Protein AF-A0A662XPX9-F1 (afdb_monomer_lite)

Sequence (113 aa):
MDSTESWVQDTFAPVVLTCSTPEVERIAQKNNLSLADLLNGFAMLDDADTPLRSVTHPIQLARFNFRFLAVSQFGTLGAAAATEQLNASVKRNPPRHDASASAVELDIPHVSS

Structure (mmCIF, N/CA/C/O backbone):
data_AF-A0A662XPX9-F1
#
_entry.id   AF-A0A662XPX9-F1
#
loop_
_atom_site.group_PDB
_atom_site.id
_atom_site.type_symbol
_atom_site.label_atom_id
_atom_site.label_alt_id
_atom_site.label_comp_id
_atom_site.label_asym_id
_atom_site.label_entity_id
_atom_site.label_seq_id
_atom_site.pdbx_PDB_ins_code
_atom_site.Cartn_x
_atom_site.Cartn_y
_atom_site.Cartn_z
_atom_site.occupancy
_atom_site.B_iso_or_equiv
_atom_site.auth_seq_id
_atom_site.auth_comp_id
_atom_site.auth_asym_id
_atom_site.auth_atom_id
_atom_site.pdbx_PDB_model_num
ATOM 1 N N . MET A 1 1 ? 21.082 -8.763 -16.796 1.00 46.16 1 MET A N 1
ATOM 2 C CA . MET A 1 1 ? 21.312 -7.536 -15.993 1.00 46.16 1 MET A CA 1
ATOM 3 C C . MET A 1 1 ? 20.324 -7.555 -14.825 1.00 46.16 1 MET A C 1
ATOM 5 O O . MET A 1 1 ? 19.732 -6.543 -14.487 1.00 46.16 1 MET A O 1
ATOM 9 N N . ASP A 1 2 ? 20.152 -8.731 -14.205 1.00 54.38 2 ASP A N 1
ATOM 10 C CA . ASP A 1 2 ? 18.832 -9.150 -13.701 1.00 54.38 2 ASP A CA 1
ATOM 11 C C . ASP A 1 2 ? 18.736 -9.147 -12.172 1.00 54.38 2 ASP A C 1
ATOM 13 O O . ASP A 1 2 ? 17.645 -9.207 -11.613 1.00 54.38 2 ASP A O 1
ATOM 17 N N . SER A 1 3 ? 19.869 -9.050 -11.466 1.00 64.19 3 SER A N 1
ATOM 18 C CA . SER A 1 3 ? 19.869 -9.178 -10.006 1.00 64.19 3 SER A CA 1
ATOM 19 C C . SER A 1 3 ? 19.328 -7.939 -9.298 1.00 64.19 3 SER A C 1
ATOM 21 O O . SER A 1 3 ? 18.653 -8.076 -8.287 1.00 64.19 3 SER A O 1
ATOM 23 N N . THR A 1 4 ? 19.591 -6.734 -9.811 1.00 60.59 4 THR A N 1
ATOM 24 C CA . THR A 1 4 ? 19.134 -5.488 -9.178 1.00 60.59 4 THR A CA 1
ATOM 25 C C . THR A 1 4 ? 17.659 -5.220 -9.451 1.00 60.59 4 THR A C 1
ATOM 27 O O . THR A 1 4 ? 16.953 -4.808 -8.540 1.00 60.59 4 THR A O 1
ATOM 30 N N . GLU A 1 5 ? 17.176 -5.485 -10.667 1.00 60.38 5 GLU A N 1
ATOM 31 C CA . GLU A 1 5 ? 15.768 -5.276 -11.027 1.00 60.38 5 GLU A CA 1
ATOM 32 C C . GLU A 1 5 ? 14.853 -6.259 -10.281 1.00 60.38 5 GLU A C 1
ATOM 34 O O . GLU A 1 5 ? 13.901 -5.829 -9.629 1.00 60.38 5 GLU A O 1
ATOM 39 N N . SER A 1 6 ? 15.217 -7.550 -10.256 1.00 62.91 6 SER A N 1
ATOM 40 C CA . SER A 1 6 ? 14.527 -8.563 -9.442 1.00 62.91 6 SER A CA 1
ATOM 41 C C . SER A 1 6 ? 14.589 -8.211 -7.956 1.00 62.91 6 SER A C 1
ATOM 43 O O . SER A 1 6 ? 13.567 -8.215 -7.283 1.00 62.91 6 SER A O 1
ATOM 45 N N . TRP A 1 7 ? 15.758 -7.812 -7.437 1.00 64.62 7 TRP A N 1
ATOM 46 C CA . TRP A 1 7 ? 15.890 -7.432 -6.028 1.00 64.62 7 TRP A CA 1
ATOM 47 C C . TRP A 1 7 ? 15.023 -6.225 -5.652 1.00 64.62 7 TRP A C 1
ATOM 49 O O . TRP A 1 7 ? 14.427 -6.234 -4.578 1.00 64.62 7 TRP A O 1
ATOM 59 N N . VAL A 1 8 ? 14.926 -5.199 -6.507 1.00 62.72 8 VAL A N 1
ATOM 60 C CA . VAL A 1 8 ? 14.053 -4.038 -6.264 1.00 62.72 8 VAL A CA 1
ATOM 61 C C . VAL A 1 8 ? 12.588 -4.466 -6.248 1.00 62.72 8 VAL A C 1
ATOM 63 O O . VAL A 1 8 ? 11.871 -4.062 -5.340 1.00 62.72 8 VAL A O 1
ATOM 66 N N . GLN A 1 9 ? 12.157 -5.313 -7.184 1.00 62.53 9 GLN A N 1
ATOM 67 C CA . GLN A 1 9 ? 10.781 -5.820 -7.219 1.00 62.53 9 GLN A CA 1
ATOM 68 C C . GLN A 1 9 ? 10.440 -6.708 -6.010 1.00 62.53 9 GLN A C 1
ATOM 70 O O . GLN A 1 9 ? 9.325 -6.632 -5.495 1.00 62.53 9 GLN A O 1
ATOM 75 N N . ASP A 1 10 ? 11.399 -7.508 -5.536 1.00 57.75 10 ASP A N 1
ATOM 76 C CA . ASP A 1 10 ? 11.201 -8.450 -4.429 1.00 57.75 10 ASP A CA 1
ATOM 77 C C . ASP A 1 10 ? 11.355 -7.794 -3.045 1.00 57.75 10 ASP A C 1
ATOM 79 O O . ASP A 1 10 ? 10.688 -8.184 -2.085 1.00 57.75 10 ASP A O 1
ATOM 83 N N . THR A 1 11 ? 12.233 -6.793 -2.922 1.00 54.09 11 THR A N 1
ATOM 84 C CA . THR A 1 11 ? 12.623 -6.192 -1.630 1.00 54.09 11 THR A CA 1
ATOM 85 C C . THR A 1 11 ? 11.959 -4.841 -1.385 1.00 54.09 11 THR A C 1
ATOM 87 O O . THR A 1 11 ? 11.643 -4.503 -0.243 1.00 54.09 11 THR A O 1
ATOM 90 N N . PHE A 1 12 ? 11.726 -4.056 -2.437 1.00 60.12 12 PHE A N 1
ATOM 91 C CA . PHE A 1 12 ? 11.085 -2.749 -2.359 1.00 60.12 12 PHE A CA 1
ATOM 92 C C . PHE A 1 12 ? 9.664 -2.856 -2.916 1.00 60.12 12 PHE A C 1
ATOM 94 O O . PHE A 1 12 ? 9.430 -2.675 -4.104 1.00 60.12 12 PHE A O 1
ATOM 101 N N . ALA A 1 13 ? 8.695 -3.110 -2.036 1.00 63.53 13 ALA A N 1
ATOM 102 C CA . ALA A 1 13 ? 7.281 -2.915 -2.346 1.00 63.53 13 ALA A CA 1
ATOM 103 C C . ALA A 1 13 ? 6.852 -1.535 -1.820 1.00 63.53 13 ALA A C 1
ATOM 105 O O . ALA A 1 13 ? 6.520 -1.422 -0.635 1.00 63.53 13 ALA A O 1
ATOM 106 N N . PRO A 1 14 ? 6.897 -0.467 -2.641 1.00 70.06 14 PRO A N 1
ATOM 107 C CA . PRO A 1 14 ? 6.390 0.835 -2.246 1.00 70.06 14 PRO A CA 1
ATOM 108 C C . PRO A 1 14 ? 4.960 0.713 -1.724 1.00 70.06 14 PRO A C 1
ATOM 110 O O . PRO A 1 14 ? 4.103 0.072 -2.333 1.00 70.06 14 PRO A O 1
ATOM 113 N N . VAL A 1 15 ? 4.720 1.328 -0.571 1.00 76.62 15 VAL A N 1
ATOM 114 C CA . VAL A 1 15 ? 3.407 1.347 0.064 1.00 76.62 15 VAL A CA 1
ATOM 115 C C . VAL A 1 15 ? 2.721 2.658 -0.280 1.00 76.62 15 VAL A C 1
ATOM 117 O O . VAL A 1 15 ? 3.253 3.735 -0.011 1.00 76.62 15 VAL A O 1
ATOM 120 N N . VAL A 1 16 ? 1.517 2.559 -0.831 1.00 79.62 16 VAL A N 1
ATOM 121 C CA . VAL A 1 16 ? 0.633 3.695 -1.074 1.00 79.62 16 VAL A CA 1
ATOM 122 C C . VAL A 1 16 ? -0.448 3.691 -0.001 1.00 79.62 16 VAL A C 1
ATOM 124 O O . VAL A 1 16 ? -1.252 2.761 0.099 1.00 79.62 16 VAL A O 1
ATOM 127 N N . LEU A 1 17 ? -0.456 4.734 0.827 1.00 80.56 17 LEU A N 1
ATOM 128 C CA . LEU A 1 17 ? -1.492 4.922 1.836 1.00 80.56 17 LEU A CA 1
ATOM 129 C C . LEU A 1 17 ? -2.776 5.394 1.169 1.00 80.56 17 LEU A C 1
ATOM 131 O O . LEU A 1 17 ? -2.781 6.378 0.431 1.00 80.56 17 LEU A O 1
ATOM 135 N N . THR A 1 18 ? -3.866 4.696 1.462 1.00 80.31 18 THR A N 1
ATOM 136 C CA . THR A 1 18 ? -5.185 5.044 0.938 1.00 80.31 18 THR A CA 1
ATOM 137 C C . THR A 1 18 ? -6.018 5.721 2.013 1.00 80.31 18 THR A C 1
ATOM 139 O O . THR A 1 18 ? -6.182 5.207 3.122 1.00 80.31 18 THR A O 1
ATOM 142 N N . CYS A 1 19 ? -6.555 6.890 1.673 1.00 77.00 19 CYS A N 1
ATOM 143 C CA . CYS A 1 19 ? -7.603 7.536 2.447 1.00 77.00 19 CYS A CA 1
ATOM 144 C C . CYS A 1 19 ? -8.947 7.117 1.855 1.00 77.00 19 CYS A C 1
ATOM 146 O O . CYS A 1 19 ? -9.169 7.259 0.653 1.00 77.00 19 CYS A O 1
ATOM 148 N N . SER A 1 20 ? -9.839 6.613 2.700 1.00 83.06 20 SER A N 1
ATOM 149 C CA . SER A 1 20 ? -11.175 6.176 2.304 1.00 83.06 20 SER A CA 1
ATOM 150 C C . SER A 1 20 ? -12.236 6.925 3.099 1.00 83.06 20 SER A C 1
ATOM 152 O O . SER A 1 20 ? -11.967 7.443 4.185 1.00 83.06 20 SER A O 1
ATOM 154 N N . THR A 1 21 ? -13.451 6.983 2.559 1.00 87.06 21 THR A N 1
ATOM 155 C CA . THR A 1 21 ? -14.619 7.506 3.278 1.00 87.06 21 THR A CA 1
ATOM 156 C C . THR A 1 21 ? -15.519 6.349 3.712 1.00 87.06 21 THR A C 1
ATOM 158 O O . THR A 1 21 ? -15.504 5.298 3.065 1.00 87.06 21 THR A O 1
ATOM 161 N N . PRO A 1 22 ? -16.355 6.520 4.754 1.00 88.19 22 PRO A N 1
ATOM 162 C CA . PRO A 1 22 ? -17.269 5.466 5.192 1.00 88.19 22 PRO A CA 1
ATOM 163 C C . PRO A 1 22 ? -18.180 4.937 4.078 1.00 88.19 22 PRO A C 1
ATOM 165 O O . PRO A 1 22 ? -18.456 3.744 4.031 1.00 88.19 22 PRO A O 1
ATOM 168 N N . GLU A 1 23 ? -18.619 5.800 3.157 1.00 91.06 23 GLU A N 1
ATOM 169 C CA . GLU A 1 23 ? -19.476 5.392 2.039 1.00 91.06 23 GLU A CA 1
ATOM 170 C C . GLU A 1 23 ? -18.725 4.526 1.020 1.00 91.06 23 GLU A C 1
ATOM 172 O O . GLU A 1 23 ? -19.266 3.533 0.533 1.00 91.06 23 GLU A O 1
ATOM 177 N N . VAL A 1 24 ? -17.461 4.854 0.738 1.00 88.62 24 VAL A N 1
ATOM 178 C CA . VAL A 1 24 ? -16.611 4.060 -0.159 1.00 88.62 24 VAL A CA 1
ATOM 179 C C . VAL A 1 24 ? -16.309 2.692 0.450 1.00 88.62 24 VAL A C 1
ATOM 181 O O . VAL A 1 24 ? -16.488 1.681 -0.229 1.00 88.62 24 VAL A O 1
ATOM 184 N N . GLU A 1 25 ? -15.953 2.632 1.737 1.00 89.81 25 GLU A N 1
ATOM 185 C CA . GLU A 1 25 ? -15.777 1.352 2.439 1.00 89.81 25 GLU A CA 1
ATOM 186 C C . GLU A 1 25 ? -17.068 0.535 2.462 1.00 89.81 25 GLU A C 1
ATOM 188 O O . GLU A 1 25 ? -17.048 -0.667 2.207 1.00 89.81 25 GLU A O 1
ATOM 193 N N . ARG A 1 26 ? -18.218 1.176 2.697 1.00 91.50 26 ARG A N 1
ATOM 194 C CA . ARG A 1 26 ? -19.520 0.501 2.688 1.00 91.50 26 ARG A CA 1
ATOM 195 C C . ARG A 1 26 ? -19.827 -0.122 1.328 1.00 91.50 26 ARG A C 1
ATOM 197 O O . ARG A 1 26 ? -20.402 -1.207 1.271 1.00 91.50 26 ARG A O 1
ATOM 204 N N . ILE A 1 27 ? -19.483 0.555 0.231 1.00 91.44 27 ILE A N 1
ATOM 205 C CA . ILE A 1 27 ? -19.657 0.022 -1.126 1.00 91.44 27 ILE A CA 1
ATOM 206 C C . ILE A 1 27 ? -18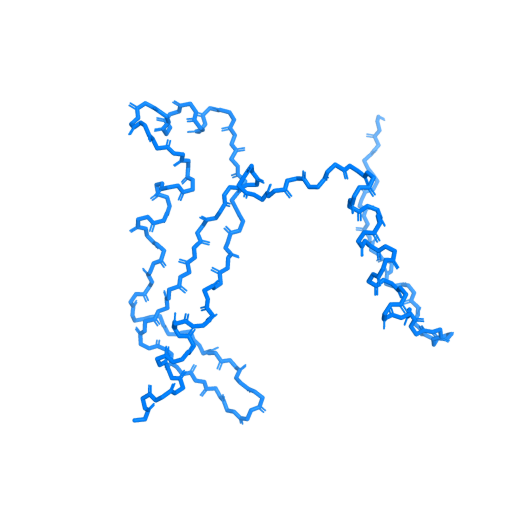.682 -1.131 -1.382 1.00 91.44 27 ILE A C 1
ATOM 208 O O . ILE A 1 27 ? -19.116 -2.168 -1.882 1.00 91.44 27 ILE A O 1
ATOM 212 N N . ALA A 1 28 ? -17.406 -0.982 -1.018 1.00 88.31 28 ALA A N 1
ATOM 213 C CA . ALA A 1 28 ? -16.395 -2.026 -1.186 1.00 88.31 28 ALA A CA 1
ATOM 214 C C . ALA A 1 28 ? -16.774 -3.306 -0.419 1.00 88.31 28 ALA A C 1
ATOM 216 O O . ALA A 1 28 ? -16.780 -4.404 -0.987 1.00 88.31 28 ALA A O 1
ATOM 217 N N . GLN A 1 29 ? -17.236 -3.149 0.825 1.00 89.69 29 GLN A N 1
ATOM 218 C CA . GLN A 1 29 ? -17.649 -4.252 1.690 1.00 89.69 29 GLN A CA 1
ATOM 219 C C . GLN A 1 29 ? -18.830 -5.058 1.146 1.00 89.69 29 GLN A C 1
ATOM 221 O O . GLN A 1 29 ? -18.960 -6.226 1.503 1.00 89.69 29 GLN A O 1
ATOM 226 N N . LYS A 1 30 ? -19.655 -4.514 0.236 1.00 92.12 30 LYS A N 1
ATOM 227 C CA . LYS A 1 30 ? -20.699 -5.311 -0.444 1.00 92.12 30 LYS A CA 1
ATOM 228 C C . LYS A 1 30 ? -20.124 -6.519 -1.187 1.00 92.12 30 LYS A C 1
ATOM 230 O O . LYS A 1 30 ? -20.845 -7.486 -1.403 1.00 92.12 30 LYS A O 1
ATOM 235 N N . ASN A 1 31 ? -18.849 -6.454 -1.567 1.00 87.88 31 ASN A N 1
ATOM 236 C CA . ASN A 1 31 ? -18.120 -7.528 -2.233 1.00 87.88 31 ASN A CA 1
ATOM 237 C C . ASN A 1 31 ? -17.132 -8.245 -1.294 1.00 87.88 31 ASN A C 1
ATOM 239 O O . ASN A 1 31 ? -16.259 -8.955 -1.778 1.00 87.88 31 ASN A O 1
ATOM 243 N N . ASN A 1 32 ? -17.249 -8.069 0.030 1.00 89.19 32 ASN A N 1
ATOM 244 C CA . ASN A 1 32 ? -16.304 -8.570 1.040 1.00 89.19 32 ASN A CA 1
ATOM 245 C C . ASN A 1 32 ? -14.852 -8.090 0.845 1.00 89.19 32 ASN A C 1
ATOM 247 O O . ASN A 1 32 ? -13.914 -8.782 1.234 1.00 89.19 32 ASN A O 1
ATOM 251 N N . LEU A 1 33 ? -14.665 -6.910 0.251 1.00 88.69 33 LEU A N 1
ATOM 252 C CA . LEU A 1 33 ? -13.358 -6.293 0.023 1.00 88.69 33 LEU A CA 1
ATOM 253 C C . LEU A 1 33 ? -13.306 -4.920 0.699 1.00 88.69 33 LEU A C 1
ATOM 255 O O . LEU A 1 33 ? -14.328 -4.242 0.798 1.00 88.69 33 LEU A O 1
ATOM 259 N N . SER A 1 34 ? -12.130 -4.489 1.151 1.00 88.38 34 SER A N 1
ATOM 260 C CA . SER A 1 34 ? -11.884 -3.080 1.490 1.00 88.38 34 SER A CA 1
ATOM 261 C C . SER A 1 34 ? -11.532 -2.269 0.239 1.00 88.38 34 SER A C 1
ATOM 263 O O . SER A 1 34 ? -11.227 -2.835 -0.817 1.00 88.38 34 SER A O 1
ATOM 265 N N . LEU A 1 35 ? -11.524 -0.933 0.340 1.00 88.88 35 LEU A N 1
ATOM 266 C CA . LEU A 1 35 ? -11.032 -0.093 -0.761 1.00 88.88 35 LEU A CA 1
ATOM 267 C C . LEU A 1 35 ? -9.589 -0.457 -1.148 1.00 88.88 35 LEU A C 1
ATOM 269 O O . LEU A 1 35 ? -9.268 -0.538 -2.333 1.00 88.88 35 LEU A O 1
ATOM 273 N N . ALA A 1 36 ? -8.728 -0.694 -0.156 1.00 88.62 36 ALA A N 1
ATOM 274 C CA . ALA A 1 36 ? -7.340 -1.070 -0.394 1.00 88.62 36 ALA A CA 1
ATOM 275 C C . ALA A 1 36 ? -7.240 -2.397 -1.161 1.00 88.62 36 ALA A C 1
ATOM 277 O O . ALA A 1 36 ? -6.437 -2.502 -2.083 1.00 88.62 36 ALA A O 1
ATOM 278 N N . ASP A 1 37 ? -8.086 -3.384 -0.848 1.00 87.94 37 ASP A N 1
ATOM 279 C CA . ASP A 1 37 ? -8.093 -4.675 -1.551 1.00 87.94 37 ASP A CA 1
ATOM 280 C C . ASP A 1 37 ? -8.503 -4.524 -3.019 1.00 87.94 37 ASP A C 1
ATOM 282 O O . ASP A 1 37 ? -7.883 -5.119 -3.900 1.00 87.94 37 ASP A O 1
ATOM 286 N N . LEU A 1 38 ? -9.503 -3.680 -3.295 1.00 89.69 38 LEU A N 1
ATOM 287 C CA . LEU A 1 38 ? -9.911 -3.362 -4.666 1.00 89.69 38 LEU A CA 1
ATOM 288 C C . LEU A 1 38 ? -8.772 -2.705 -5.454 1.00 89.69 38 LEU A C 1
ATOM 290 O O . LEU A 1 38 ? -8.510 -3.084 -6.593 1.00 89.69 38 LEU A O 1
ATOM 294 N N . LEU A 1 39 ? -8.080 -1.741 -4.846 1.00 89.12 39 LEU A N 1
ATOM 295 C CA . LEU A 1 39 ? -6.967 -1.039 -5.483 1.00 89.12 39 LEU A CA 1
ATOM 296 C C . LEU A 1 39 ? -5.738 -1.938 -5.659 1.00 89.12 39 LEU A C 1
ATOM 298 O O . LEU A 1 39 ? -5.021 -1.803 -6.648 1.00 89.12 39 LEU A O 1
ATOM 302 N N . ASN A 1 40 ? -5.521 -2.896 -4.755 1.00 88.00 40 ASN A N 1
ATOM 303 C CA . ASN A 1 40 ? -4.438 -3.872 -4.873 1.00 88.00 40 ASN A CA 1
ATOM 304 C C . ASN A 1 40 ? -4.549 -4.751 -6.126 1.00 88.00 40 ASN A C 1
ATOM 306 O O . ASN A 1 40 ? -3.521 -5.182 -6.643 1.00 88.00 40 ASN A O 1
ATOM 310 N N . GLY A 1 41 ? -5.753 -4.937 -6.680 1.00 85.12 41 GLY A N 1
ATOM 311 C CA . GLY A 1 41 ? -5.933 -5.564 -7.996 1.00 85.12 41 GLY A CA 1
ATOM 312 C C . GLY A 1 41 ? -5.244 -4.815 -9.148 1.00 85.12 41 GLY A C 1
ATOM 313 O O . GLY A 1 41 ? -5.004 -5.404 -10.197 1.00 85.12 41 GLY A O 1
ATOM 314 N N . PHE A 1 42 ? -4.886 -3.544 -8.939 1.00 85.69 42 PHE A N 1
ATOM 315 C CA . PHE A 1 42 ? -4.227 -2.661 -9.904 1.00 85.69 42 PHE A CA 1
ATOM 316 C C . PHE A 1 42 ? -2.843 -2.190 -9.430 1.00 85.69 42 PHE A C 1
ATOM 318 O O . PHE A 1 42 ? -2.304 -1.222 -9.961 1.00 85.69 42 PHE A O 1
ATOM 325 N N . ALA A 1 43 ? -2.251 -2.840 -8.423 1.00 85.00 43 ALA A N 1
ATOM 326 C CA . ALA A 1 43 ? -0.992 -2.394 -7.818 1.00 85.00 43 ALA A CA 1
ATOM 327 C C . ALA A 1 43 ? 0.268 -2.835 -8.590 1.00 85.00 43 ALA A C 1
ATOM 329 O O . ALA A 1 43 ? 1.348 -3.014 -8.023 1.00 85.00 43 ALA A O 1
ATOM 330 N N . MET A 1 44 ? 0.122 -3.002 -9.902 1.00 85.44 44 MET A N 1
ATOM 331 C CA . MET A 1 44 ? 1.190 -3.319 -10.834 1.00 85.44 44 MET A CA 1
ATOM 332 C C . MET A 1 44 ? 1.024 -2.453 -12.078 1.00 85.44 44 MET A C 1
ATOM 334 O O . MET A 1 44 ? -0.034 -2.454 -12.706 1.00 85.44 44 MET A O 1
ATOM 338 N N . LEU A 1 45 ? 2.080 -1.727 -12.427 1.00 80.31 45 LEU A N 1
ATOM 339 C CA . LEU A 1 45 ? 2.174 -0.992 -13.681 1.00 80.31 45 LEU A CA 1
ATOM 340 C C . LEU A 1 45 ? 3.145 -1.732 -14.597 1.00 80.31 45 LEU A C 1
ATOM 342 O O . LEU A 1 45 ? 4.312 -1.920 -14.243 1.00 80.31 45 LEU A O 1
ATOM 346 N N . ASP A 1 46 ? 2.648 -2.144 -15.758 1.00 78.44 46 ASP A N 1
ATOM 347 C CA . ASP A 1 46 ? 3.473 -2.597 -16.876 1.00 78.44 46 ASP A CA 1
ATOM 348 C C . ASP A 1 46 ? 3.878 -1.383 -17.729 1.00 78.44 46 ASP A C 1
ATOM 350 O O . ASP A 1 46 ? 3.146 -0.390 -17.778 1.00 78.44 46 ASP A O 1
ATOM 354 N N . ASP A 1 47 ? 5.052 -1.446 -18.362 1.00 69.06 47 ASP A N 1
ATOM 355 C CA . ASP A 1 47 ? 5.608 -0.384 -19.217 1.00 69.06 47 ASP A CA 1
ATOM 356 C C . ASP A 1 47 ? 5.655 0.992 -18.532 1.00 69.0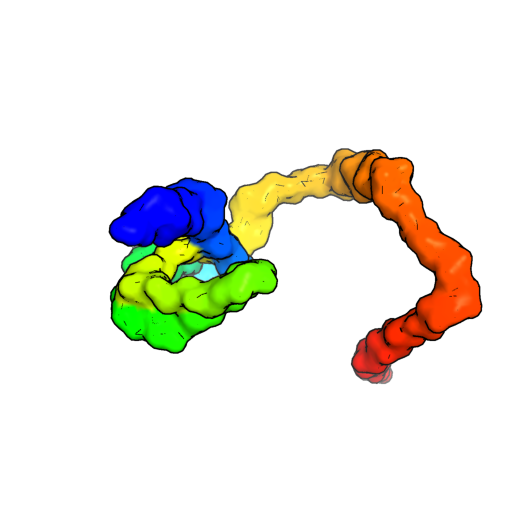6 47 ASP A C 1
ATOM 358 O O . ASP A 1 47 ? 5.498 2.049 -19.151 1.00 69.06 47 ASP A O 1
ATOM 362 N N . ALA A 1 48 ? 5.870 0.988 -17.216 1.00 64.12 48 ALA A N 1
ATOM 363 C CA . ALA A 1 48 ? 6.060 2.210 -16.465 1.00 64.12 48 ALA A CA 1
ATOM 364 C C . ALA A 1 48 ? 7.376 2.847 -16.925 1.00 64.12 48 ALA A C 1
ATOM 366 O O . ALA A 1 48 ? 8.452 2.436 -16.501 1.00 64.12 48 ALA A O 1
ATOM 367 N N . ASP A 1 49 ? 7.293 3.896 -17.747 1.00 64.12 49 ASP A N 1
ATOM 368 C CA . ASP A 1 49 ? 8.426 4.728 -18.184 1.00 64.12 49 ASP A CA 1
ATOM 369 C C . ASP A 1 49 ? 8.953 5.599 -17.018 1.00 64.12 49 ASP A C 1
ATOM 371 O O . ASP A 1 49 ? 9.159 6.809 -17.106 1.00 64.12 49 ASP A O 1
ATOM 375 N N . THR A 1 50 ? 9.087 4.977 -15.846 1.00 61.34 50 THR A N 1
ATOM 376 C CA . THR A 1 50 ? 9.386 5.590 -14.562 1.00 61.34 50 THR A CA 1
ATOM 377 C C . THR A 1 50 ? 10.866 5.375 -14.264 1.00 61.34 50 THR A C 1
ATOM 379 O O . THR A 1 50 ? 11.270 4.268 -13.898 1.00 61.34 50 THR A O 1
ATOM 382 N N . PRO A 1 51 ? 11.706 6.414 -14.401 1.00 64.50 51 PRO A N 1
ATOM 383 C CA . PRO A 1 51 ? 13.111 6.309 -14.052 1.00 64.50 51 PRO A CA 1
ATOM 384 C C . PRO A 1 51 ? 13.268 6.269 -12.528 1.00 64.50 51 PRO A C 1
ATOM 386 O O . PRO A 1 51 ? 13.051 7.264 -11.831 1.00 64.50 51 PRO A O 1
ATOM 389 N N . LEU A 1 52 ? 13.709 5.132 -11.999 1.00 67.44 52 LEU A N 1
ATOM 390 C CA . LEU A 1 52 ? 14.161 5.004 -10.619 1.00 67.44 52 LEU A CA 1
ATOM 391 C C . LEU A 1 52 ? 15.567 5.584 -10.504 1.00 67.44 52 LEU A C 1
ATOM 393 O O . LEU A 1 52 ? 16.541 5.025 -11.004 1.00 67.44 52 LEU A O 1
ATOM 397 N N . ARG A 1 53 ? 15.695 6.736 -9.845 1.00 64.44 53 ARG A N 1
ATOM 398 C CA . ARG A 1 53 ? 17.005 7.347 -9.597 1.00 64.44 53 ARG A CA 1
ATOM 399 C C . ARG A 1 53 ? 17.739 6.568 -8.505 1.00 64.44 53 ARG A C 1
ATOM 401 O O . ARG A 1 53 ? 17.436 6.732 -7.327 1.00 64.44 53 ARG A O 1
ATOM 408 N N . SER A 1 54 ? 18.715 5.746 -8.890 1.00 62.69 54 SER A N 1
ATOM 409 C CA . SER A 1 54 ? 19.731 5.245 -7.957 1.00 62.69 54 SER A CA 1
ATOM 410 C C . SER A 1 54 ? 20.825 6.301 -7.756 1.00 62.69 54 SER A C 1
ATOM 412 O O . SER A 1 54 ? 20.984 7.213 -8.568 1.00 62.69 54 SER A O 1
ATOM 414 N N . VAL A 1 55 ? 21.598 6.168 -6.674 1.00 68.94 55 VAL A N 1
ATOM 415 C CA . VAL A 1 55 ? 22.729 7.052 -6.330 1.00 68.94 55 VAL A CA 1
ATOM 416 C C . VAL A 1 55 ? 23.777 7.089 -7.448 1.00 68.94 55 VAL A C 1
ATOM 418 O O . VAL A 1 55 ? 24.468 8.089 -7.617 1.00 68.94 55 VAL A O 1
ATOM 421 N N . THR A 1 56 ? 23.891 6.008 -8.221 1.00 63.00 56 THR A N 1
ATOM 422 C CA . THR A 1 56 ? 24.883 5.867 -9.288 1.00 63.00 56 THR A CA 1
ATOM 423 C C . THR A 1 56 ? 24.315 6.130 -10.682 1.00 63.00 56 THR A C 1
ATOM 425 O O . THR A 1 56 ? 24.945 6.871 -11.424 1.00 63.00 56 THR A O 1
ATOM 428 N N . HIS A 1 57 ? 23.149 5.581 -11.049 1.00 62.03 57 HIS A N 1
ATOM 429 C CA . HIS A 1 57 ? 22.532 5.770 -12.376 1.00 62.03 57 HIS A CA 1
ATOM 430 C C . HIS A 1 57 ? 20.999 5.583 -12.326 1.00 62.03 57 HIS A C 1
ATOM 432 O O . HIS A 1 57 ? 20.505 4.870 -11.453 1.00 62.03 57 HIS A O 1
ATOM 438 N N . PRO A 1 58 ? 20.217 6.184 -13.242 1.00 68.62 58 PRO A N 1
ATOM 439 C CA . PRO A 1 58 ? 18.795 5.874 -13.366 1.00 68.62 58 PRO A CA 1
ATOM 440 C C . PRO A 1 58 ? 18.586 4.431 -13.851 1.00 68.62 58 PRO A C 1
ATOM 442 O O . PRO A 1 58 ? 19.244 3.983 -14.787 1.00 68.62 58 PRO A O 1
ATOM 445 N N . ILE A 1 59 ? 17.662 3.718 -13.211 1.00 70.38 59 ILE A N 1
ATOM 446 C CA . ILE A 1 59 ? 17.206 2.379 -13.586 1.00 70.38 59 ILE A CA 1
ATOM 447 C C . ILE A 1 59 ? 15.798 2.532 -14.154 1.00 70.38 59 ILE A C 1
ATOM 449 O O . ILE A 1 59 ? 14.937 3.136 -13.519 1.00 70.38 59 ILE A O 1
ATOM 453 N N . GLN A 1 60 ? 15.565 2.003 -15.347 1.00 69.31 60 GLN A N 1
ATOM 454 C CA . GLN A 1 60 ? 14.239 1.954 -15.951 1.00 69.31 60 GLN A CA 1
ATOM 455 C C . GLN A 1 60 ? 13.649 0.586 -15.626 1.00 69.31 60 GLN A C 1
ATOM 457 O O . GLN A 1 60 ? 14.277 -0.425 -15.927 1.00 69.31 60 GLN A O 1
ATOM 462 N N . LEU A 1 61 ? 12.508 0.562 -14.939 1.00 68.06 61 LEU A N 1
ATOM 463 C CA . LEU A 1 61 ? 11.841 -0.690 -14.601 1.00 68.06 61 LEU A CA 1
ATOM 464 C C . LEU A 1 61 ? 10.839 -1.039 -15.692 1.00 68.06 61 LEU A C 1
ATOM 466 O O . LEU A 1 61 ? 9.935 -0.253 -15.954 1.00 68.06 61 LEU A O 1
ATOM 470 N N . ALA A 1 62 ? 10.935 -2.240 -16.259 1.00 71.19 62 ALA A N 1
ATOM 471 C CA . ALA A 1 62 ? 9.908 -2.716 -17.191 1.00 71.19 62 ALA A CA 1
ATOM 472 C C . ALA A 1 62 ? 8.548 -2.917 -16.495 1.00 71.19 62 ALA A C 1
ATOM 474 O O . ALA A 1 62 ? 7.490 -2.801 -17.111 1.00 71.19 62 ALA A O 1
ATOM 475 N N . ARG A 1 63 ? 8.580 -3.243 -15.195 1.00 73.12 63 ARG A N 1
ATOM 476 C CA . ARG A 1 63 ? 7.397 -3.478 -14.361 1.00 73.12 63 ARG A CA 1
ATOM 477 C C . ARG A 1 63 ? 7.613 -2.906 -12.970 1.00 73.12 63 ARG A C 1
ATOM 479 O O . ARG A 1 63 ? 8.664 -3.125 -12.360 1.00 73.12 63 ARG A O 1
ATOM 486 N N . PHE A 1 64 ? 6.604 -2.214 -12.457 1.00 76.88 64 PHE A N 1
ATOM 487 C CA . PHE A 1 64 ? 6.629 -1.607 -11.133 1.00 76.88 64 PHE A CA 1
ATOM 488 C C . PHE A 1 64 ? 5.474 -2.127 -10.281 1.00 76.88 64 PHE A C 1
ATOM 490 O O . PHE A 1 64 ? 4.306 -1.863 -10.566 1.00 76.88 64 PHE A O 1
ATOM 497 N N . ASN A 1 65 ? 5.816 -2.861 -9.222 1.00 79.69 65 ASN A N 1
ATOM 498 C CA . ASN A 1 65 ? 4.864 -3.354 -8.235 1.00 79.69 65 ASN A CA 1
ATOM 499 C C . ASN A 1 65 ? 4.830 -2.422 -7.027 1.00 79.69 65 ASN A C 1
ATOM 501 O O . ASN A 1 65 ? 5.863 -1.946 -6.559 1.00 79.69 65 ASN A O 1
ATOM 505 N N . PHE A 1 66 ? 3.644 -2.215 -6.480 1.00 82.50 66 PHE A N 1
ATOM 506 C CA . PHE A 1 66 ? 3.429 -1.496 -5.232 1.00 82.50 66 PHE A CA 1
ATOM 507 C C . PHE A 1 66 ? 2.267 -2.146 -4.479 1.00 82.50 66 PHE A C 1
ATOM 509 O O . PHE A 1 66 ? 1.726 -3.164 -4.908 1.00 82.50 66 PHE A O 1
ATOM 516 N N . ARG A 1 67 ? 1.926 -1.634 -3.297 1.00 82.81 67 ARG A N 1
ATOM 517 C CA . ARG A 1 67 ? 0.789 -2.134 -2.514 1.00 82.81 67 ARG A CA 1
ATOM 518 C C . ARG A 1 67 ? 0.019 -0.978 -1.914 1.00 82.81 67 ARG A C 1
ATOM 520 O O . ARG A 1 67 ? 0.610 -0.071 -1.331 1.00 82.81 67 ARG A O 1
ATOM 527 N N . PHE A 1 68 ? -1.298 -1.040 -2.012 1.00 85.56 68 PHE A N 1
ATOM 528 C CA . PHE A 1 68 ? -2.187 -0.155 -1.283 1.00 85.56 68 PHE A CA 1
ATOM 529 C C . PHE A 1 68 ? -2.446 -0.728 0.103 1.00 85.56 68 PHE A C 1
ATOM 531 O O . PHE A 1 68 ? -2.809 -1.896 0.242 1.00 85.56 68 PHE A O 1
ATOM 538 N N . LEU A 1 69 ? -2.276 0.097 1.130 1.00 81.88 69 LEU A N 1
ATOM 539 C CA . LEU A 1 69 ? -2.647 -0.259 2.493 1.00 81.88 69 LEU A CA 1
ATOM 540 C C . LEU A 1 69 ? -3.686 0.727 3.013 1.00 81.88 69 LEU A C 1
ATOM 542 O O . LEU A 1 69 ? -3.612 1.938 2.770 1.00 81.88 69 LEU A O 1
ATOM 546 N N . ALA A 1 70 ? -4.659 0.194 3.743 1.00 76.81 70 ALA A N 1
ATOM 547 C CA . ALA A 1 70 ? -5.574 1.007 4.523 1.00 76.81 70 ALA A CA 1
ATOM 548 C C . ALA A 1 70 ? -4.873 1.466 5.806 1.00 76.81 70 ALA A C 1
ATOM 550 O O . ALA A 1 70 ? -4.099 0.721 6.408 1.00 76.81 70 ALA A O 1
ATOM 551 N N . VAL A 1 71 ? -5.187 2.672 6.280 1.00 72.88 71 VAL A N 1
ATOM 552 C CA . VAL A 1 71 ? -4.651 3.187 7.555 1.00 72.88 71 VAL A CA 1
ATOM 553 C C . VAL A 1 71 ? -4.969 2.246 8.725 1.00 72.88 71 VAL A C 1
ATOM 555 O O . VAL A 1 71 ? -4.150 2.084 9.620 1.00 72.88 71 VAL A O 1
ATOM 558 N N . SER A 1 72 ? -6.112 1.560 8.688 1.00 69.19 72 SER A N 1
ATOM 559 C CA . SER A 1 72 ? -6.510 0.561 9.689 1.00 69.19 72 SER A CA 1
ATOM 560 C C . SER A 1 72 ? -5.637 -0.700 9.709 1.00 69.19 72 SER A C 1
ATOM 562 O O . SER A 1 72 ? -5.644 -1.422 10.702 1.00 69.19 72 SER A O 1
ATOM 564 N N . GLN A 1 73 ? -4.901 -0.981 8.629 1.00 67.62 73 GLN A N 1
ATOM 565 C CA . GLN A 1 73 ? -3.971 -2.111 8.534 1.00 67.62 73 GLN A CA 1
ATOM 566 C C . GLN A 1 73 ? -2.597 -1.772 9.117 1.00 67.62 73 GLN A C 1
ATOM 568 O O . GLN A 1 73 ? -1.819 -2.675 9.429 1.00 67.62 73 GLN A O 1
ATOM 573 N N . PHE A 1 74 ? -2.294 -0.485 9.301 1.00 68.38 74 PHE A N 1
ATOM 574 C CA . PHE A 1 74 ? -1.175 -0.102 10.143 1.00 68.38 74 PHE A CA 1
ATOM 575 C C . PHE A 1 74 ? -1.564 -0.412 11.577 1.00 68.38 74 PHE A C 1
ATOM 577 O O . PHE A 1 74 ? -2.552 0.114 12.086 1.00 68.38 74 PHE A O 1
ATOM 584 N N . GLY A 1 75 ? -0.785 -1.276 12.230 1.00 62.53 75 GLY A N 1
ATOM 585 C CA . GLY A 1 75 ? -0.923 -1.493 13.660 1.00 62.53 75 GLY A CA 1
ATOM 586 C C . GLY A 1 75 ? -0.822 -0.145 14.360 1.00 62.53 75 GLY A C 1
ATOM 587 O O . GLY A 1 75 ? 0.260 0.433 14.449 1.00 62.53 75 GLY A O 1
ATOM 588 N N . THR A 1 76 ? -1.950 0.384 14.829 1.00 57.19 76 THR A N 1
ATOM 589 C CA . THR A 1 76 ? -1.950 1.583 15.653 1.00 57.19 76 THR A CA 1
ATOM 590 C C . THR A 1 76 ? -1.302 1.199 16.970 1.00 57.19 76 THR A C 1
ATOM 592 O O . THR A 1 76 ? -1.928 0.562 17.819 1.00 57.19 76 THR A O 1
ATOM 595 N N . LEU A 1 77 ? -0.028 1.553 17.140 1.00 57.41 77 LEU A N 1
ATOM 596 C CA . LEU A 1 77 ? 0.574 1.571 18.463 1.00 57.41 77 LEU A CA 1
ATOM 597 C C . LEU A 1 77 ? -0.287 2.502 19.315 1.00 57.41 77 LEU A C 1
ATOM 599 O O . LEU A 1 77 ? -0.509 3.657 18.947 1.00 57.41 77 LEU A O 1
ATOM 603 N N . GLY A 1 78 ? -0.792 2.000 20.444 1.00 62.78 78 GLY A N 1
ATOM 604 C CA . GLY A 1 78 ? -1.439 2.864 21.427 1.00 62.78 78 GLY A CA 1
ATOM 605 C C . GLY A 1 78 ? -0.509 4.034 21.756 1.00 62.78 78 GLY A C 1
ATOM 606 O O . GLY A 1 78 ? 0.712 3.867 21.745 1.00 62.78 78 GLY A O 1
ATOM 607 N N . ALA A 1 79 ? -1.068 5.214 22.038 1.00 66.94 79 ALA A N 1
ATOM 608 C CA . ALA A 1 79 ? -0.302 6.459 22.166 1.00 66.94 79 ALA A CA 1
ATOM 609 C C . ALA A 1 79 ? 0.949 6.329 23.061 1.00 66.94 79 ALA A C 1
ATOM 611 O O . ALA A 1 79 ? 1.996 6.884 22.738 1.00 66.94 79 ALA A O 1
ATOM 612 N N . ALA A 1 80 ? 0.875 5.536 24.135 1.00 66.31 80 ALA A N 1
ATOM 613 C CA . ALA A 1 80 ? 2.009 5.238 25.010 1.00 66.31 80 ALA A CA 1
ATOM 614 C C . ALA A 1 80 ? 3.154 4.498 24.289 1.00 66.31 80 ALA A C 1
ATOM 616 O O . ALA A 1 80 ? 4.299 4.942 24.340 1.00 66.31 80 ALA A O 1
ATOM 617 N N . ALA A 1 81 ? 2.847 3.419 23.564 1.00 65.62 81 ALA A N 1
ATOM 618 C CA . ALA A 1 81 ? 3.835 2.631 22.828 1.00 65.62 81 ALA A CA 1
ATOM 619 C C . ALA A 1 81 ? 4.396 3.398 21.616 1.00 65.62 81 ALA A C 1
ATOM 621 O O . ALA A 1 81 ? 5.584 3.300 21.307 1.00 65.62 81 ALA A O 1
ATOM 622 N N . ALA A 1 82 ? 3.565 4.222 20.968 1.00 67.81 82 ALA A N 1
ATOM 623 C CA . ALA A 1 82 ? 4.008 5.130 19.912 1.00 67.81 82 ALA A CA 1
ATOM 624 C C . ALA A 1 82 ? 4.988 6.184 20.458 1.00 67.81 82 ALA A C 1
ATOM 626 O O . ALA A 1 82 ? 6.047 6.417 19.874 1.00 67.81 82 ALA A O 1
ATOM 627 N N . THR A 1 83 ? 4.674 6.773 21.616 1.00 73.06 83 THR A N 1
ATOM 628 C CA . THR A 1 83 ? 5.530 7.758 22.297 1.00 73.06 83 THR A CA 1
ATOM 629 C C . THR A 1 83 ? 6.859 7.141 22.727 1.00 73.06 83 THR A C 1
ATOM 631 O O . THR A 1 83 ? 7.912 7.756 22.566 1.00 73.06 83 THR A O 1
ATOM 634 N N . GLU A 1 84 ? 6.843 5.909 23.236 1.00 72.06 84 GLU A N 1
ATOM 635 C CA . GLU A 1 84 ? 8.057 5.187 23.614 1.00 72.06 84 GLU A CA 1
ATOM 636 C C . GLU A 1 84 ? 8.964 4.920 22.404 1.00 72.06 84 GLU A C 1
ATOM 638 O O . GLU A 1 84 ? 10.158 5.231 22.449 1.00 72.06 84 GLU A O 1
ATOM 643 N N . GLN A 1 85 ? 8.405 4.430 21.291 1.00 70.06 85 GLN A N 1
ATOM 644 C CA . GLN A 1 85 ? 9.167 4.224 20.057 1.00 70.06 85 GLN A CA 1
ATOM 645 C C . GLN A 1 85 ? 9.708 5.528 19.467 1.00 70.06 85 GLN A C 1
ATOM 647 O O . GLN A 1 85 ? 10.851 5.554 18.993 1.00 70.06 85 GLN A O 1
ATOM 652 N N . LEU A 1 86 ? 8.926 6.609 19.507 1.00 72.12 86 LEU A N 1
ATOM 653 C CA . LEU A 1 86 ? 9.363 7.925 19.052 1.00 72.12 86 LEU A CA 1
ATOM 654 C C . LEU A 1 86 ? 10.552 8.407 19.887 1.00 72.12 86 LEU A C 1
ATOM 656 O O . LEU A 1 86 ? 11.604 8.725 19.336 1.00 72.12 86 LEU A O 1
ATOM 660 N N . ASN A 1 87 ? 10.435 8.358 21.215 1.00 76.50 87 ASN A N 1
ATOM 661 C CA . ASN A 1 87 ? 11.510 8.739 22.129 1.00 76.50 87 ASN A CA 1
ATOM 662 C C . ASN A 1 87 ? 12.766 7.880 21.930 1.00 76.50 87 ASN A C 1
ATOM 664 O O . ASN A 1 87 ? 13.880 8.403 21.918 1.00 76.50 87 ASN A O 1
ATOM 668 N N . ALA A 1 88 ? 12.615 6.569 21.733 1.00 70.75 88 ALA A N 1
ATOM 669 C CA . ALA A 1 88 ? 13.732 5.674 21.436 1.00 70.75 88 ALA A CA 1
ATOM 670 C C . ALA A 1 88 ? 14.401 5.993 20.087 1.00 70.75 88 ALA A C 1
ATOM 672 O O . ALA A 1 88 ? 15.605 5.792 19.920 1.00 70.75 88 ALA A O 1
ATOM 673 N N . SER A 1 89 ? 13.641 6.483 19.110 1.00 65.12 89 SER A N 1
ATOM 674 C CA . SER A 1 89 ? 14.156 6.861 17.790 1.00 65.12 89 SER A CA 1
ATOM 675 C C . SER A 1 89 ? 14.870 8.212 17.821 1.00 65.12 89 SER A C 1
ATOM 677 O O . SER A 1 89 ? 15.964 8.313 17.271 1.00 65.12 89 SER A O 1
ATOM 679 N N . VAL A 1 90 ? 14.326 9.197 18.546 1.00 71.31 90 VAL A N 1
ATOM 680 C CA . VAL A 1 90 ? 14.977 10.492 18.818 1.00 71.31 90 VAL A CA 1
ATOM 681 C C . VAL A 1 90 ? 16.266 10.300 19.616 1.00 71.31 90 VAL A C 1
ATOM 683 O O . VAL A 1 90 ? 17.278 10.908 19.298 1.00 71.31 90 VAL A O 1
ATOM 686 N N . LYS A 1 91 ? 16.287 9.404 20.612 1.00 76.94 91 LYS A N 1
ATOM 687 C CA . LYS A 1 91 ? 17.522 9.070 21.346 1.00 76.94 91 LYS A CA 1
ATOM 688 C C . LYS A 1 91 ? 18.596 8.453 20.448 1.00 76.94 91 LYS A C 1
ATOM 690 O O . LYS A 1 91 ? 19.774 8.728 20.641 1.00 76.94 91 LYS A O 1
ATOM 695 N N . ARG A 1 92 ? 18.197 7.604 19.494 1.00 71.19 92 ARG A N 1
ATOM 696 C CA . ARG A 1 92 ? 19.118 6.975 18.532 1.00 71.19 92 ARG A CA 1
ATOM 697 C C . ARG A 1 92 ? 19.625 7.955 17.477 1.00 71.19 92 ARG A C 1
ATOM 699 O O . ARG A 1 92 ? 20.760 7.823 17.039 1.00 71.19 92 ARG A O 1
ATOM 706 N N . ASN A 1 93 ? 18.800 8.924 17.094 1.00 71.81 93 ASN A N 1
ATOM 707 C CA . ASN A 1 93 ? 19.111 9.937 16.092 1.00 71.81 93 ASN A CA 1
ATOM 708 C C . ASN A 1 93 ? 18.805 11.320 16.673 1.00 71.81 93 ASN A C 1
ATOM 710 O O . ASN A 1 93 ? 17.783 11.917 16.319 1.00 71.81 93 ASN A O 1
ATOM 714 N N . PRO A 1 94 ? 19.633 11.812 17.610 1.00 71.25 94 PRO A N 1
ATOM 715 C CA . PRO A 1 94 ? 19.385 13.100 18.231 1.00 71.25 94 PRO A CA 1
ATOM 716 C C . PRO A 1 94 ? 19.359 14.187 17.147 1.00 71.25 94 PRO A C 1
ATOM 718 O O . PRO A 1 94 ? 20.210 14.167 16.249 1.00 71.25 94 PRO A O 1
ATOM 721 N N . PRO A 1 95 ? 18.392 15.121 17.192 1.00 68.75 95 PRO A N 1
ATOM 722 C CA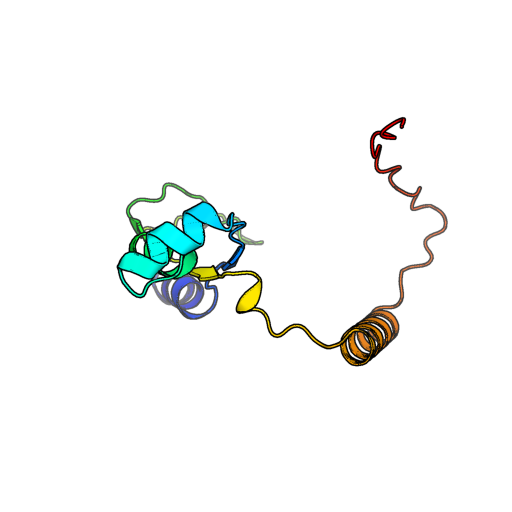 . PRO A 1 95 ? 18.341 16.211 16.232 1.00 68.75 95 PRO A CA 1
ATOM 723 C C . PRO A 1 95 ? 19.658 16.987 16.285 1.00 68.75 95 PRO A C 1
ATOM 725 O O . PRO A 1 95 ? 20.156 17.321 17.364 1.00 68.75 95 PRO A O 1
ATOM 728 N N . ARG A 1 96 ? 20.249 17.245 15.114 1.00 70.56 96 ARG A N 1
ATOM 729 C CA . ARG A 1 96 ? 21.462 18.057 15.018 1.00 70.56 96 ARG A CA 1
ATOM 730 C C . ARG A 1 96 ? 21.120 19.469 15.458 1.00 70.56 96 ARG A C 1
ATOM 732 O O . ARG A 1 96 ? 20.290 20.132 14.845 1.00 70.56 96 ARG A O 1
ATOM 739 N N . HIS A 1 97 ? 21.772 19.917 16.519 1.00 56.94 97 HIS A N 1
ATOM 740 C CA . HIS A 1 97 ? 21.667 21.281 17.013 1.00 56.94 97 HIS A CA 1
ATOM 741 C C . HIS A 1 97 ? 22.545 22.211 16.156 1.00 56.94 97 HIS A C 1
ATOM 743 O O . HIS A 1 97 ? 23.395 22.932 16.668 1.00 56.94 97 HIS A O 1
ATOM 749 N N . ASP A 1 98 ? 22.371 22.181 14.835 1.00 54.44 98 ASP A N 1
ATOM 750 C CA . ASP A 1 98 ? 22.968 23.193 13.975 1.00 54.44 98 ASP A CA 1
ATOM 751 C C . ASP A 1 98 ? 22.114 24.450 14.146 1.00 54.44 98 ASP A C 1
ATOM 753 O O . ASP A 1 98 ? 21.001 24.543 13.630 1.00 54.44 98 ASP A O 1
ATOM 757 N N . ALA A 1 99 ? 22.626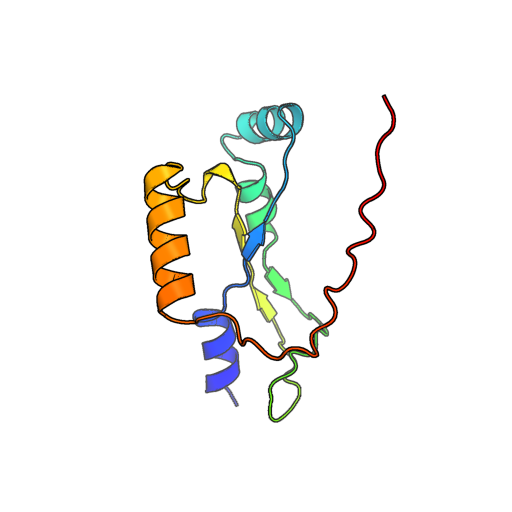 25.424 14.901 1.00 52.06 99 ALA A N 1
ATOM 758 C CA . ALA A 1 99 ? 21.988 26.713 15.203 1.00 52.06 99 ALA A CA 1
ATOM 759 C C . ALA A 1 99 ? 21.733 27.611 13.964 1.00 52.06 99 ALA A C 1
ATOM 761 O O . ALA A 1 99 ? 21.553 28.818 14.084 1.00 52.06 99 ALA A O 1
ATOM 762 N N . SER A 1 100 ? 21.742 27.027 12.767 1.00 50.84 100 SER A N 1
ATOM 763 C CA . SER A 1 100 ? 21.509 27.658 11.468 1.00 50.84 100 SER A CA 1
ATOM 764 C C . SER A 1 100 ? 20.422 26.961 10.640 1.00 50.84 100 SER A C 1
ATOM 766 O O . SER A 1 100 ? 20.083 27.448 9.563 1.00 50.84 100 SER A O 1
ATOM 768 N N . AL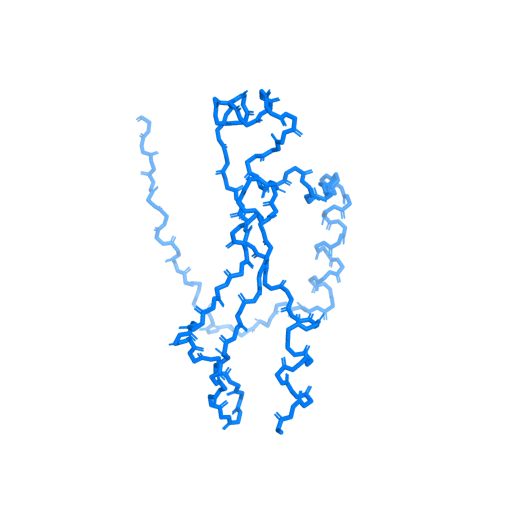A A 1 101 ? 19.800 25.886 11.141 1.00 49.09 101 ALA A N 1
ATOM 769 C CA . ALA A 1 101 ? 18.555 25.384 10.573 1.00 49.09 101 ALA A CA 1
ATOM 770 C C . ALA A 1 101 ? 17.403 26.286 11.039 1.00 49.09 101 ALA A C 1
ATOM 772 O O . ALA A 1 101 ? 16.717 26.004 12.020 1.00 49.09 101 ALA A O 1
ATOM 773 N N . SER A 1 102 ? 17.243 27.417 10.345 1.00 43.94 102 SER A N 1
ATOM 774 C CA . SER A 1 102 ? 15.997 28.180 10.322 1.00 43.94 102 SER A CA 1
ATOM 775 C C . SER A 1 102 ? 14.859 27.174 10.186 1.00 43.94 102 SER A C 1
ATOM 777 O O . SER A 1 102 ? 14.838 26.387 9.236 1.00 43.94 102 SER A O 1
ATOM 779 N N . ALA A 1 103 ? 13.987 27.123 11.196 1.00 49.16 103 ALA A N 1
ATOM 780 C CA . ALA A 1 103 ? 12.748 26.378 11.111 1.00 49.16 103 ALA A CA 1
ATOM 781 C C . ALA A 1 103 ? 12.105 26.780 9.785 1.00 49.16 103 ALA A C 1
ATOM 783 O O . ALA A 1 103 ? 11.814 27.958 9.586 1.00 49.16 103 ALA A O 1
ATOM 784 N N . VAL A 1 104 ? 11.975 25.830 8.857 1.00 49.41 104 VAL A N 1
ATOM 785 C CA . VAL A 1 104 ? 11.146 26.036 7.677 1.00 49.41 104 VAL A CA 1
ATOM 786 C C . VAL A 1 104 ? 9.769 26.314 8.249 1.00 49.41 104 VAL A C 1
ATOM 788 O O . VAL A 1 104 ? 9.134 25.415 8.801 1.00 49.41 104 VAL A O 1
ATOM 791 N N . GLU A 1 105 ? 9.394 27.587 8.234 1.00 44.84 105 GLU A N 1
ATOM 792 C CA . GLU A 1 105 ? 8.081 28.078 8.596 1.00 44.84 105 GLU A CA 1
ATOM 793 C C . GLU A 1 105 ? 7.123 27.372 7.639 1.00 44.84 105 GLU A C 1
ATOM 795 O O . GLU A 1 105 ? 6.995 27.721 6.467 1.00 44.84 105 GLU A O 1
ATOM 800 N N . LEU A 1 106 ? 6.577 26.243 8.093 1.00 46.72 106 LEU A N 1
ATOM 801 C CA . LEU A 1 106 ? 5.501 25.573 7.395 1.00 46.72 106 LEU A CA 1
ATOM 802 C C . LEU A 1 106 ? 4.337 26.546 7.500 1.00 46.72 106 LEU A C 1
ATOM 804 O O . LEU A 1 106 ? 3.756 26.706 8.572 1.00 46.72 106 LEU A O 1
ATOM 808 N N . ASP A 1 107 ? 4.079 27.235 6.394 1.00 42.56 107 ASP A N 1
ATOM 809 C CA . ASP A 1 107 ? 2.971 28.159 6.204 1.00 42.56 107 ASP A CA 1
ATOM 810 C C . ASP A 1 107 ? 1.666 27.348 6.245 1.00 42.56 107 ASP A C 1
ATOM 812 O O . ASP A 1 107 ? 1.111 26.929 5.228 1.00 42.56 107 ASP A O 1
ATOM 816 N N . ILE A 1 108 ? 1.257 26.969 7.459 1.00 49.41 108 ILE A N 1
ATOM 817 C CA . ILE A 1 108 ? 0.019 26.246 7.718 1.00 49.41 108 ILE A CA 1
ATOM 818 C C . ILE A 1 108 ? -1.070 27.319 7.793 1.00 49.41 108 ILE A C 1
ATOM 820 O O . ILE A 1 108 ? -1.072 28.106 8.743 1.00 49.41 108 ILE A O 1
ATOM 824 N N . PRO A 1 109 ? -2.005 27.379 6.828 1.00 40.62 109 PRO A N 1
ATOM 825 C CA . PRO A 1 109 ? -3.030 28.408 6.827 1.00 40.62 109 PRO A CA 1
ATOM 826 C C . PRO A 1 109 ? -3.889 28.295 8.091 1.00 40.62 109 PRO A C 1
ATOM 828 O O . PRO A 1 109 ? -4.508 27.263 8.361 1.00 40.62 109 PRO A O 1
ATOM 831 N N . HIS A 1 110 ? -3.928 29.378 8.868 1.00 46.94 110 HIS A N 1
ATOM 832 C CA . HIS A 1 110 ? -4.804 29.500 10.025 1.00 46.94 110 HIS A CA 1
ATOM 833 C C . HIS A 1 110 ? -6.265 29.525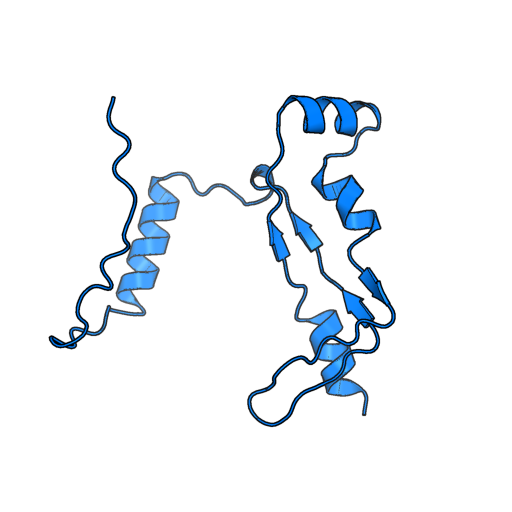 9.566 1.00 46.94 110 HIS A C 1
ATOM 835 O O . HIS A 1 110 ? -6.742 30.511 9.006 1.00 46.94 110 HIS A O 1
ATOM 841 N N . VAL A 1 111 ? -6.993 28.441 9.833 1.00 48.28 111 VAL A N 1
ATOM 842 C CA . VAL A 1 111 ? -8.447 28.403 9.657 1.00 48.28 111 VAL A CA 1
ATOM 843 C C . VAL A 1 111 ? -9.078 29.246 10.764 1.00 48.28 111 VAL A C 1
ATOM 845 O O . VAL A 1 111 ? -9.024 28.887 11.940 1.00 48.28 111 VAL A O 1
ATOM 848 N N . SER A 1 112 ? -9.633 30.397 10.393 1.00 52.62 112 SER A N 1
ATOM 849 C CA . SER A 1 112 ? -10.426 31.237 11.294 1.00 52.62 112 SER A CA 1
ATOM 850 C C . SER A 1 112 ? -11.781 30.567 11.541 1.00 52.62 112 SER A C 1
ATOM 852 O O . SER A 1 112 ? -12.406 30.099 10.589 1.00 52.62 112 SER A O 1
ATOM 854 N N . SER A 1 113 ? -12.205 30.492 12.806 1.00 47.56 113 SER A N 1
ATOM 855 C CA . SER A 1 113 ? -13.584 30.131 13.183 1.00 47.56 113 SER A CA 1
ATOM 856 C C . SER A 1 113 ? -14.548 31.285 12.942 1.00 47.56 113 SER A C 1
ATOM 858 O O . SER A 1 113 ? -14.095 32.447 13.056 1.00 47.56 113 SER A O 1
#

Radius of gyration: 20.14 Å; chains: 1; bounding box: 46×40×44 Å

Foldseek 3Di:
DPPVLVCCQVPPAAEDEDDDDPVQQVVQCVVPGGPQRVCLVVQKDACPQDFDDDPVHTDGHRMHGHGYDYPVVPPPDDPVRVVVVVVVVCVVVPPPPPVPPDPPPPPDPDDDD

pLDDT: mean 70.05, std 13.6, range [40.62, 92.12]

Secondary structure (DSSP, 8-state):
--HHHHHHHHH---EEEEP--HHHHHHHHTTT--HHHHHHTT-EEES---EEE-SSSEEE-SEEE-EEEEGGGS----HHHHHHHHHHHHHHSPPP--TT-------------